Protein AF-F3AZ55-F1 (afdb_monomer)

Solvent-accessible surface area (backbone atoms only — not comparable to full-atom values): 9622 Å² total; per-residue (Å²): 114,66,71,62,50,53,51,52,51,52,50,51,51,53,53,49,54,54,51,51,52,52,52,49,51,53,51,51,52,51,53,46,46,68,70,71,52,48,75,67,56,57,41,49,54,49,51,69,69,67,51,59,68,88,53,41,54,58,52,43,51,49,65,65,41,53,64,53,51,53,54,50,54,49,53,48,54,51,51,38,43,73,71,49,77,50,77,46,97,56,42,59,75,78,37,48,68,63,47,45,51,70,50,48,55,61,46,50,60,50,51,53,53,51,49,50,53,50,49,53,55,37,51,77,70,42,67,83,52,90,66,89,78,79,78,87,72,77,90,68,86,49,74,63,58,56,52,50,50,51,51,50,52,50,53,52,52,52,52,52,52,53,68,71,75,106

Secondary structure (DSSP, 8-state):
-HHHHHHHHHHHHHHHHHHHHHHHHHHHHHHHHHHHS-HHHHHHHHHHTT--HHHHHHHHHHHHHHHHHHHHHHHHHHHHHHTTSS-STTHHHH-HHHHHHHHHHHHHHHHHHHHHHHHHHHHHTTTT--S-----------HHHHHHHHHHHHHHHHHHHHHHH-

Foldseek 3Di:
DVVVVVVVVVVVVVVVVVVVVVVVVVVVVVVCCVVPPDLQNVLVVVVVVVDPPVCSVVVSVVSVCVVVLVVVLVVLVVVCVVVCVCVDPCVCVVCVPVVCCSSVVVSVVVVVVVVVVVVVVCVVVVVVDPDDDDDPDDPDPDVVVVVVVVVVVVVVVVVVVVVVVD

pLDDT: mean 74.71, std 12.01, range [46.22, 92.81]

Mean predicted aligned error: 13.3 Å

Sequence (166 aa):
MESFCEASIVFAIYMFIYFASRMTLIAMFGGYITKTTSVSEMLEALNRMKVPRSIGIPFSVLLRFVPTIKIELKALKENMKIRGIVTSRFFPLLHPIKYIEYTLVPLLMRMIKISDELSASALIRGLDSDEKRVTLTELRFRKTDLMIGLLGAFMIALMIVIQRIY

Radius of gyration: 25.74 Å; Cα contacts (8 Å, |Δi|>4): 30; chains: 1; bounding box: 80×29×54 Å

Structure (mmCIF, N/CA/C/O backbone):
data_AF-F3AZ55-F1
#
_entry.id   AF-F3AZ55-F1
#
loop_
_atom_site.group_PDB
_atom_site.id
_atom_site.type_symbol
_atom_site.label_atom_id
_atom_site.label_alt_id
_atom_site.label_comp_id
_atom_site.label_asym_id
_atom_site.label_entity_id
_atom_site.label_seq_id
_atom_site.pdbx_PDB_ins_code
_atom_site.Cartn_x
_atom_site.Cartn_y
_atom_site.Cartn_z
_atom_site.occupancy
_atom_site.B_iso_or_equiv
_atom_site.auth_seq_id
_atom_site.auth_comp_id
_atom_site.auth_asym_id
_atom_site.auth_atom_id
_atom_site.pdbx_PDB_model_num
ATOM 1 N N . MET A 1 1 ? 51.938 -13.753 -1.615 1.00 58.69 1 MET A N 1
ATOM 2 C CA . MET A 1 1 ? 50.646 -14.023 -0.942 1.00 58.69 1 MET A CA 1
ATOM 3 C C . MET A 1 1 ? 49.844 -12.734 -0.745 1.00 58.69 1 MET A C 1
ATOM 5 O O . MET A 1 1 ? 48.647 -12.751 -0.990 1.00 58.69 1 MET A O 1
ATOM 9 N N . GLU A 1 2 ? 50.494 -11.606 -0.431 1.00 61.62 2 GLU A N 1
ATOM 10 C CA . GLU A 1 2 ? 49.850 -10.285 -0.266 1.00 61.62 2 GLU A CA 1
ATOM 11 C C . GLU A 1 2 ? 49.141 -9.762 -1.530 1.00 61.62 2 GLU A C 1
ATOM 13 O O . GLU A 1 2 ? 47.974 -9.397 -1.457 1.00 61.62 2 GLU A O 1
ATOM 18 N N . SER A 1 3 ? 49.762 -9.862 -2.714 1.00 63.75 3 SER A N 1
ATOM 19 C CA . SER A 1 3 ? 49.142 -9.425 -3.984 1.00 63.75 3 SER A CA 1
ATOM 20 C C . SER A 1 3 ? 47.848 -10.185 -4.349 1.00 63.75 3 SER A C 1
ATOM 22 O O . SER A 1 3 ? 46.953 -9.625 -4.977 1.00 63.75 3 SER A O 1
ATOM 24 N N . PHE A 1 4 ? 47.696 -11.437 -3.897 1.00 68.31 4 PHE A N 1
ATOM 25 C CA . PHE A 1 4 ? 46.472 -12.227 -4.108 1.00 68.31 4 PHE A CA 1
ATOM 26 C C . PHE A 1 4 ? 45.341 -11.793 -3.159 1.00 68.31 4 PHE A C 1
ATOM 28 O O . PHE A 1 4 ? 44.170 -11.801 -3.537 1.00 68.31 4 PHE A O 1
ATOM 35 N N . CYS A 1 5 ? 45.697 -11.382 -1.934 1.00 70.69 5 CYS A N 1
ATOM 36 C CA . CYS A 1 5 ? 44.755 -10.860 -0.946 1.00 70.69 5 CYS A CA 1
ATOM 37 C C . CYS A 1 5 ? 44.212 -9.494 -1.384 1.00 70.69 5 CYS A C 1
ATOM 39 O O . CYS A 1 5 ? 42.995 -9.302 -1.399 1.00 70.69 5 CYS A O 1
ATOM 41 N N . GLU A 1 6 ? 45.093 -8.597 -1.843 1.00 79.75 6 GLU A N 1
ATOM 42 C CA . GLU A 1 6 ? 44.703 -7.290 -2.381 1.00 79.75 6 GLU A CA 1
ATOM 43 C C . GLU A 1 6 ? 43.795 -7.419 -3.607 1.00 79.75 6 GLU A C 1
ATOM 45 O O . GLU A 1 6 ? 42.754 -6.767 -3.665 1.00 79.75 6 GLU A O 1
ATOM 50 N N . ALA A 1 7 ? 44.106 -8.325 -4.541 1.00 79.75 7 ALA A N 1
ATOM 51 C CA . ALA A 1 7 ? 43.248 -8.582 -5.698 1.00 79.75 7 ALA A CA 1
ATOM 52 C C . ALA A 1 7 ? 41.851 -9.094 -5.294 1.00 79.75 7 ALA A C 1
ATOM 54 O O . ALA A 1 7 ? 40.848 -8.670 -5.872 1.00 79.75 7 ALA A O 1
ATOM 55 N N . SER A 1 8 ? 41.761 -9.960 -4.274 1.00 81.00 8 SER A N 1
ATOM 56 C CA . SER A 1 8 ? 40.471 -10.455 -3.771 1.00 81.00 8 SER A CA 1
ATOM 57 C C . SER A 1 8 ? 39.648 -9.350 -3.094 1.00 81.00 8 SER A C 1
ATOM 59 O O . SER A 1 8 ? 38.436 -9.264 -3.300 1.00 81.00 8 SER A O 1
ATOM 61 N N . ILE A 1 9 ? 40.310 -8.461 -2.343 1.00 86.62 9 ILE A N 1
ATOM 62 C CA . ILE A 1 9 ? 39.674 -7.330 -1.656 1.00 86.62 9 ILE A CA 1
ATOM 63 C C . ILE A 1 9 ? 39.158 -6.320 -2.681 1.00 86.62 9 ILE A C 1
ATOM 65 O O . ILE A 1 9 ? 38.006 -5.896 -2.602 1.00 86.62 9 ILE A O 1
ATOM 69 N N . VAL A 1 10 ? 39.968 -5.981 -3.686 1.00 86.62 10 VAL A N 1
ATOM 70 C CA . VAL A 1 10 ? 39.563 -5.078 -4.769 1.00 86.62 10 VAL A CA 1
ATOM 71 C C . VAL A 1 10 ? 38.368 -5.657 -5.531 1.00 86.62 10 VAL A C 1
ATOM 73 O O . VAL A 1 10 ? 37.387 -4.949 -5.754 1.00 86.62 10 VAL A O 1
ATOM 76 N N . PHE A 1 11 ? 38.381 -6.953 -5.855 1.00 86.56 11 PHE A N 1
ATOM 77 C CA . PHE A 1 11 ? 37.250 -7.616 -6.510 1.00 86.56 11 PHE A CA 1
ATOM 78 C C . PHE A 1 11 ? 35.967 -7.579 -5.661 1.00 86.56 11 PHE A C 1
ATOM 80 O O . PHE A 1 11 ? 34.893 -7.257 -6.175 1.00 86.56 11 PHE A O 1
ATOM 87 N N . ALA A 1 12 ? 36.067 -7.841 -4.354 1.00 84.69 12 ALA A N 1
ATOM 88 C CA . ALA A 1 12 ? 34.931 -7.760 -3.438 1.00 84.69 12 ALA A CA 1
ATOM 89 C C . ALA A 1 12 ? 34.351 -6.336 -3.355 1.00 84.69 12 ALA A C 1
ATOM 91 O O . ALA A 1 12 ? 33.130 -6.166 -3.366 1.00 84.69 12 ALA A O 1
ATOM 92 N N . ILE A 1 13 ? 35.211 -5.311 -3.346 1.00 89.75 13 ILE A N 1
ATOM 93 C CA . ILE A 1 13 ? 34.796 -3.902 -3.359 1.00 89.75 13 ILE A CA 1
ATOM 94 C C . ILE A 1 13 ? 34.066 -3.562 -4.667 1.00 89.75 13 ILE A C 1
ATOM 96 O O . ILE A 1 13 ? 32.986 -2.969 -4.622 1.00 89.75 13 ILE A O 1
ATOM 100 N N . TYR A 1 14 ? 34.584 -3.987 -5.825 1.00 89.44 14 TYR A N 1
ATOM 101 C CA . TYR A 1 14 ? 33.912 -3.781 -7.114 1.00 89.44 14 TYR A CA 1
ATOM 102 C C . TYR A 1 14 ? 32.534 -4.453 -7.168 1.00 89.44 14 TYR A C 1
ATOM 104 O O . TYR A 1 14 ? 31.559 -3.829 -7.594 1.00 89.44 14 TYR A O 1
ATOM 112 N N . MET A 1 15 ? 32.420 -5.692 -6.680 1.00 85.00 15 MET A N 1
ATOM 113 C CA . MET A 1 15 ? 31.147 -6.419 -6.617 1.00 85.00 15 MET A CA 1
ATOM 114 C C . MET A 1 15 ? 30.1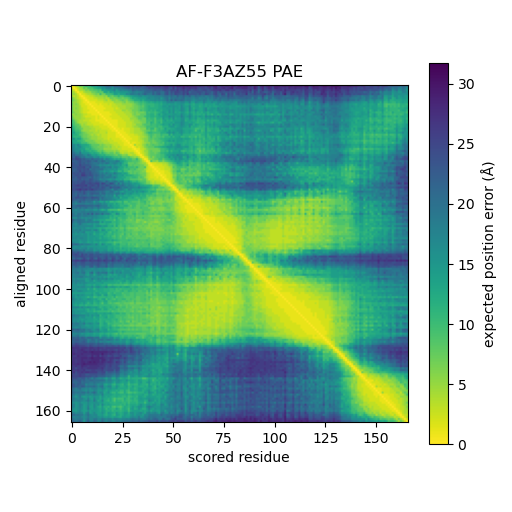36 -5.732 -5.692 1.00 85.00 15 MET A C 1
ATOM 116 O O . MET A 1 15 ? 28.952 -5.638 -6.024 1.00 85.00 15 MET A O 1
ATOM 120 N N . PHE A 1 16 ? 30.596 -5.202 -4.557 1.00 88.38 16 PHE A N 1
ATOM 121 C CA . PHE A 1 16 ? 29.743 -4.481 -3.616 1.00 88.38 16 PHE A CA 1
ATOM 122 C C . PHE A 1 16 ? 29.219 -3.163 -4.204 1.00 88.38 16 PHE A C 1
ATOM 124 O O . PHE A 1 16 ? 28.021 -2.884 -4.122 1.00 88.38 16 PHE A O 1
ATOM 131 N N . ILE A 1 17 ? 30.081 -2.383 -4.864 1.00 88.38 17 ILE A N 1
ATOM 132 C CA . ILE A 1 17 ? 29.694 -1.134 -5.541 1.00 88.38 17 ILE A CA 1
ATOM 133 C C . ILE A 1 17 ? 28.700 -1.418 -6.681 1.00 88.38 17 ILE A C 1
ATOM 135 O O . ILE A 1 17 ? 27.689 -0.720 -6.828 1.00 88.38 17 ILE A O 1
ATOM 139 N N . TYR A 1 18 ? 28.933 -2.476 -7.461 1.00 86.88 18 TYR A N 1
ATOM 140 C CA . TYR A 1 18 ? 28.016 -2.902 -8.520 1.00 86.88 18 TYR A CA 1
ATOM 141 C C . TYR A 1 18 ? 26.640 -3.315 -7.969 1.00 86.88 18 TYR A C 1
ATOM 143 O O . TYR A 1 18 ? 25.600 -2.923 -8.500 1.00 86.88 18 TYR A O 1
ATOM 151 N N . PHE A 1 19 ? 26.605 -4.057 -6.862 1.00 82.69 19 PHE A N 1
ATOM 152 C CA . PHE A 1 19 ? 25.352 -4.456 -6.223 1.00 82.69 19 PHE A CA 1
ATOM 153 C C . PHE A 1 19 ? 24.580 -3.257 -5.644 1.00 82.69 19 PHE A C 1
ATOM 155 O O . PHE A 1 19 ? 23.378 -3.113 -5.884 1.00 82.69 19 PHE A O 1
ATOM 162 N N . ALA A 1 20 ? 25.270 -2.361 -4.932 1.00 84.25 20 ALA A N 1
ATOM 163 C CA . ALA A 1 20 ? 24.670 -1.182 -4.309 1.00 84.25 20 ALA A CA 1
ATOM 164 C C . ALA A 1 20 ? 24.082 -0.205 -5.342 1.00 84.25 20 ALA A C 1
ATOM 166 O O . ALA A 1 20 ? 22.961 0.288 -5.177 1.00 84.25 20 ALA A O 1
ATOM 167 N N . SER A 1 21 ? 24.800 0.040 -6.443 1.00 78.56 21 SER A N 1
ATOM 168 C CA . SER A 1 21 ? 24.303 0.874 -7.546 1.00 78.56 21 SER A CA 1
ATOM 169 C C . SER A 1 21 ? 23.049 0.278 -8.197 1.00 78.56 21 SER A C 1
ATOM 171 O O . SER A 1 21 ? 22.071 0.994 -8.422 1.00 78.56 21 SER A O 1
ATOM 173 N N . ARG A 1 22 ? 23.005 -1.045 -8.406 1.00 75.81 22 ARG A N 1
ATOM 174 C CA . ARG A 1 22 ? 21.832 -1.727 -8.972 1.00 75.81 22 ARG A CA 1
ATOM 175 C C . ARG A 1 22 ? 20.614 -1.683 -8.048 1.00 75.81 22 ARG A C 1
ATOM 177 O O . ARG A 1 22 ? 19.510 -1.414 -8.518 1.00 75.81 22 ARG A O 1
ATOM 184 N N . MET A 1 23 ? 20.804 -1.887 -6.744 1.00 75.31 23 MET A N 1
ATOM 185 C CA . MET A 1 23 ? 19.729 -1.741 -5.753 1.00 75.31 23 MET A CA 1
ATOM 186 C C . MET A 1 23 ? 19.173 -0.312 -5.727 1.00 75.31 23 MET A C 1
ATOM 188 O O . MET A 1 23 ? 17.958 -0.127 -5.683 1.00 75.31 23 MET A O 1
ATOM 192 N N . THR A 1 24 ? 20.047 0.694 -5.820 1.00 81.12 24 THR A N 1
ATOM 193 C CA . THR A 1 24 ? 19.657 2.112 -5.822 1.00 81.12 24 THR A CA 1
ATOM 194 C C . THR A 1 24 ? 18.835 2.466 -7.060 1.00 81.12 24 THR A C 1
ATOM 196 O O . THR A 1 24 ? 17.799 3.116 -6.937 1.00 81.12 24 THR A O 1
ATOM 199 N N . LEU A 1 25 ? 19.231 1.983 -8.243 1.00 78.25 25 LEU A N 1
ATOM 200 C CA . LEU A 1 25 ? 18.474 2.184 -9.483 1.00 78.25 25 LEU A CA 1
ATOM 201 C C . LEU A 1 25 ? 17.074 1.567 -9.401 1.00 78.25 25 LEU A C 1
ATOM 203 O O . LEU A 1 25 ? 16.094 2.237 -9.718 1.00 78.25 25 LEU A O 1
ATOM 207 N N . ILE A 1 26 ? 16.961 0.325 -8.921 1.00 77.00 26 ILE A N 1
ATOM 208 C CA . ILE A 1 26 ? 15.662 -0.346 -8.754 1.00 77.00 26 ILE A CA 1
ATOM 209 C C . ILE A 1 26 ? 14.792 0.409 -7.740 1.00 77.00 26 ILE A C 1
ATOM 211 O O . ILE A 1 26 ? 13.606 0.624 -7.988 1.00 77.00 26 ILE A O 1
ATOM 215 N N . ALA A 1 27 ? 15.374 0.859 -6.625 1.00 77.69 27 ALA A N 1
ATOM 216 C CA . ALA A 1 27 ? 14.661 1.627 -5.610 1.00 77.69 27 ALA A CA 1
ATOM 217 C C . ALA A 1 27 ? 14.192 2.996 -6.130 1.00 77.69 27 ALA A C 1
ATOM 219 O O . ALA A 1 27 ? 13.059 3.391 -5.857 1.00 77.69 27 ALA A O 1
ATOM 220 N N . MET A 1 28 ? 15.013 3.703 -6.914 1.00 75.75 28 MET A N 1
ATOM 221 C CA . MET A 1 28 ? 14.635 4.971 -7.548 1.00 75.75 28 MET A CA 1
ATOM 222 C C . MET A 1 28 ? 13.532 4.780 -8.589 1.00 75.75 28 MET A C 1
ATOM 224 O O . MET A 1 28 ? 12.558 5.528 -8.570 1.00 75.75 28 MET A O 1
ATOM 228 N N . PHE A 1 29 ? 13.633 3.765 -9.454 1.00 72.00 29 PHE A N 1
ATOM 229 C CA . PHE A 1 29 ? 12.574 3.433 -10.412 1.00 72.00 29 PHE A CA 1
ATOM 230 C C . PHE A 1 29 ? 11.269 3.056 -9.701 1.00 72.00 29 PHE A C 1
ATOM 232 O O . PHE A 1 29 ? 10.210 3.576 -10.046 1.00 72.00 29 PHE A O 1
ATOM 239 N N . GLY A 1 30 ? 11.338 2.221 -8.662 1.00 68.88 30 GLY A N 1
ATOM 240 C CA . GLY A 1 30 ? 10.179 1.864 -7.843 1.00 68.88 30 GLY A CA 1
ATOM 241 C C . GLY A 1 30 ? 9.570 3.072 -7.121 1.00 68.88 30 GLY A C 1
ATOM 242 O O . GLY A 1 30 ? 8.351 3.249 -7.105 1.00 68.88 30 GLY A O 1
ATOM 243 N N . GLY A 1 31 ? 10.405 3.955 -6.572 1.00 71.25 31 GLY A N 1
ATOM 244 C CA . GLY A 1 31 ? 9.973 5.199 -5.935 1.00 71.25 31 GLY A CA 1
ATOM 245 C C . GLY A 1 31 ? 9.349 6.190 -6.920 1.00 71.25 31 GLY A C 1
ATOM 246 O O . GLY A 1 31 ? 8.392 6.881 -6.577 1.00 71.25 31 GLY A O 1
ATOM 247 N N . TYR A 1 32 ? 9.847 6.231 -8.156 1.00 68.12 32 TYR A N 1
ATOM 248 C CA . TYR A 1 32 ? 9.270 7.040 -9.221 1.00 68.12 32 TYR A CA 1
ATOM 249 C C . TYR A 1 32 ? 7.891 6.506 -9.611 1.00 68.12 32 TYR A C 1
ATOM 251 O O . TYR A 1 32 ? 6.923 7.249 -9.500 1.00 68.12 32 TYR A O 1
ATOM 259 N N . ILE A 1 33 ? 7.775 5.210 -9.931 1.00 64.19 33 ILE A N 1
ATOM 260 C CA . ILE A 1 33 ? 6.507 4.560 -10.309 1.00 64.19 33 ILE A CA 1
ATOM 261 C C . ILE A 1 33 ? 5.448 4.717 -9.215 1.00 64.19 33 ILE A C 1
ATOM 263 O O . ILE A 1 33 ? 4.312 5.064 -9.504 1.00 64.19 33 ILE A O 1
ATOM 267 N N . THR A 1 34 ? 5.801 4.523 -7.944 1.00 64.31 34 THR A N 1
ATOM 268 C CA . THR A 1 34 ? 4.827 4.670 -6.846 1.00 64.31 34 THR A CA 1
ATOM 269 C C . THR A 1 34 ? 4.336 6.107 -6.647 1.00 64.31 34 THR A C 1
ATOM 271 O O . THR A 1 34 ? 3.253 6.299 -6.095 1.00 64.31 34 THR A O 1
ATOM 274 N N . LYS A 1 35 ? 5.107 7.117 -7.077 1.00 59.72 35 LYS A N 1
ATOM 275 C CA . LYS A 1 35 ? 4.715 8.532 -7.010 1.00 59.72 35 LYS A CA 1
ATOM 276 C C . LYS A 1 35 ? 4.008 9.034 -8.265 1.00 59.72 35 LYS A C 1
ATOM 278 O O . LYS A 1 35 ? 3.131 9.884 -8.136 1.00 59.72 35 LYS A O 1
ATOM 283 N N . THR A 1 36 ? 4.412 8.581 -9.449 1.00 56.59 36 THR A N 1
ATOM 284 C CA . THR A 1 36 ? 3.866 9.059 -10.726 1.00 56.59 36 THR A CA 1
ATOM 285 C C . THR A 1 36 ? 2.705 8.214 -11.218 1.00 56.59 36 THR A C 1
ATOM 287 O O . THR A 1 36 ? 1.767 8.779 -11.764 1.00 56.59 36 THR A O 1
ATOM 290 N N . THR A 1 37 ? 2.709 6.902 -10.972 1.00 57.97 37 THR A N 1
ATOM 291 C CA . THR A 1 37 ? 1.610 6.016 -11.361 1.00 57.97 37 THR A CA 1
ATOM 292 C C . THR A 1 37 ? 0.551 5.993 -10.272 1.00 57.97 37 THR A C 1
ATOM 294 O O . THR A 1 37 ? 0.723 5.401 -9.203 1.00 57.97 37 THR A O 1
ATOM 297 N N . SER A 1 38 ? -0.584 6.632 -10.545 1.00 61.81 38 SER A N 1
ATOM 298 C CA . SER A 1 38 ? -1.727 6.534 -9.642 1.00 61.81 38 SER A CA 1
ATOM 299 C C . SER A 1 38 ? -2.341 5.131 -9.714 1.00 61.81 38 SER A C 1
ATOM 301 O O . SER A 1 38 ? -2.368 4.490 -10.766 1.00 61.81 38 SER A O 1
ATOM 303 N N . VAL A 1 39 ? -2.906 4.652 -8.600 1.00 59.03 39 VAL A N 1
ATOM 304 C CA . VAL A 1 39 ? -3.667 3.386 -8.562 1.00 59.03 39 VAL A CA 1
ATOM 305 C C . VAL A 1 39 ? -4.756 3.359 -9.648 1.00 59.03 39 VAL A C 1
ATOM 307 O O . VAL A 1 39 ? -5.064 2.301 -10.192 1.00 59.03 39 VAL A O 1
ATOM 310 N N . SER A 1 40 ? -5.294 4.531 -9.996 1.00 57.28 40 SER A N 1
ATOM 311 C CA . SER A 1 40 ? -6.280 4.727 -11.058 1.00 57.28 40 SER A CA 1
ATOM 312 C C . SER A 1 40 ? -5.732 4.446 -12.463 1.00 57.28 40 SER A C 1
ATOM 314 O O . SER A 1 40 ? -6.430 3.813 -13.245 1.00 57.28 40 SER A O 1
ATOM 316 N N . GLU A 1 41 ? -4.495 4.839 -12.781 1.00 62.09 41 GLU A N 1
ATOM 317 C CA . GLU A 1 41 ? -3.869 4.569 -14.091 1.00 62.09 41 GLU A CA 1
ATOM 318 C C . GLU A 1 41 ? -3.538 3.084 -14.269 1.00 62.09 41 GLU A C 1
ATOM 320 O O . GLU A 1 41 ? -3.754 2.519 -15.340 1.00 62.09 41 GLU A O 1
ATOM 325 N N . MET A 1 42 ? -3.087 2.420 -13.198 1.00 60.84 42 MET A N 1
ATOM 326 C CA . MET A 1 42 ? -2.844 0.973 -13.203 1.00 60.84 42 MET A CA 1
ATOM 327 C C . MET A 1 42 ? -4.144 0.182 -13.431 1.00 60.84 42 MET A C 1
ATOM 329 O O . MET A 1 42 ? -4.172 -0.793 -14.181 1.00 60.84 42 MET A O 1
ATOM 333 N N . LEU A 1 43 ? -5.241 0.648 -12.828 1.00 60.12 43 LEU A N 1
ATOM 334 C CA . LEU A 1 43 ? -6.606 0.165 -13.057 1.00 60.12 43 LEU A CA 1
ATOM 335 C C . LEU A 1 43 ? -7.020 0.243 -14.522 1.00 60.12 43 LEU A C 1
ATOM 337 O O . LEU A 1 43 ? -7.659 -0.659 -15.061 1.00 60.12 43 LEU A O 1
ATOM 341 N N . GLU A 1 44 ? -6.700 1.370 -15.143 1.00 60.47 44 GLU A N 1
ATOM 342 C CA . GLU A 1 44 ? -7.154 1.704 -16.479 1.00 60.47 44 GLU A CA 1
ATOM 343 C C . GLU A 1 44 ? -6.334 0.964 -17.542 1.00 60.47 44 GLU A C 1
ATOM 345 O O . GLU A 1 44 ? -6.897 0.447 -18.509 1.00 60.47 44 GLU A O 1
ATOM 350 N N . ALA A 1 45 ? -5.030 0.793 -17.305 1.00 62.66 45 ALA A N 1
ATOM 351 C CA . ALA A 1 45 ? -4.173 -0.102 -18.076 1.00 62.66 45 ALA A CA 1
ATOM 352 C C . ALA A 1 45 ? -4.673 -1.557 -18.023 1.00 62.66 45 ALA A C 1
ATOM 354 O O . ALA A 1 45 ? -4.767 -2.217 -19.061 1.00 62.66 45 ALA A O 1
ATOM 355 N N . LEU A 1 46 ? -5.077 -2.039 -16.841 1.00 60.69 46 LEU A N 1
ATOM 356 C CA . LEU A 1 46 ? -5.614 -3.391 -16.678 1.00 60.69 46 LEU A CA 1
ATOM 357 C C . LEU A 1 46 ? -6.973 -3.571 -17.376 1.00 60.69 46 LEU A C 1
ATOM 359 O O . LEU A 1 46 ? -7.211 -4.601 -18.007 1.00 60.69 46 LEU A O 1
ATOM 363 N N . ASN A 1 47 ? -7.837 -2.553 -17.342 1.00 59.66 47 ASN A N 1
ATOM 364 C CA . ASN A 1 47 ? -9.081 -2.545 -18.115 1.00 59.66 47 ASN A CA 1
ATOM 365 C C . ASN A 1 47 ? -8.820 -2.543 -19.635 1.00 59.66 47 ASN A C 1
ATOM 367 O O . ASN A 1 47 ? -9.523 -3.231 -20.378 1.00 59.66 47 ASN A O 1
ATOM 371 N N . ARG A 1 48 ? -7.792 -1.827 -20.120 1.00 59.56 48 ARG A N 1
ATOM 372 C CA . ARG A 1 48 ? -7.399 -1.827 -21.546 1.00 59.56 48 ARG A CA 1
ATOM 373 C C . ARG A 1 48 ? -6.769 -3.137 -22.016 1.00 59.56 48 ARG A C 1
ATOM 375 O O . ARG A 1 48 ? -6.892 -3.462 -23.194 1.00 59.56 48 ARG A O 1
ATOM 382 N N . MET A 1 49 ? -6.169 -3.918 -21.120 1.00 62.34 49 MET A N 1
ATOM 383 C CA . MET A 1 49 ? -5.624 -5.251 -21.416 1.00 62.34 49 MET A CA 1
ATOM 384 C C . MET A 1 49 ? -6.691 -6.319 -21.736 1.00 62.34 49 MET A C 1
ATOM 386 O O . MET A 1 49 ? -6.349 -7.488 -21.889 1.00 62.34 49 MET A O 1
ATOM 390 N N . LYS A 1 50 ? -7.971 -5.939 -21.894 1.00 60.16 50 LYS A N 1
ATOM 391 C CA . LYS A 1 50 ? -9.093 -6.841 -22.218 1.00 60.16 50 LYS A CA 1
ATOM 392 C C . LYS A 1 50 ? -9.260 -7.976 -21.200 1.00 60.16 50 LYS A C 1
ATOM 394 O O . LYS A 1 50 ? -9.616 -9.096 -21.561 1.00 60.16 50 LYS A O 1
ATOM 399 N N . VAL A 1 51 ? -9.039 -7.685 -19.920 1.00 61.22 51 VAL A N 1
ATOM 400 C CA . VAL A 1 51 ? -9.425 -8.602 -18.841 1.00 61.22 51 VAL A CA 1
ATOM 401 C C . VAL A 1 51 ? -10.954 -8.769 -18.869 1.00 61.22 51 VAL A C 1
ATOM 403 O O . VAL A 1 51 ? -11.668 -7.776 -19.049 1.00 61.22 51 VAL A O 1
ATOM 406 N N . PRO A 1 52 ? -11.486 -9.997 -18.723 1.00 63.78 52 PRO A N 1
ATOM 407 C CA . PRO A 1 52 ? -12.926 -10.231 -18.675 1.00 63.78 52 PRO A CA 1
ATOM 408 C C . PRO A 1 52 ? -13.597 -9.355 -17.610 1.00 63.78 52 PRO A C 1
ATOM 410 O O . PRO A 1 52 ? -13.088 -9.169 -16.501 1.00 63.78 52 PRO A O 1
ATOM 413 N N . ARG A 1 53 ? -14.763 -8.806 -17.968 1.00 61.75 53 ARG A N 1
ATOM 414 C CA . ARG A 1 53 ? -15.499 -7.784 -17.198 1.00 61.75 53 ARG A CA 1
ATOM 415 C C . ARG A 1 53 ? -15.786 -8.197 -15.752 1.00 61.75 53 ARG A C 1
ATOM 417 O O . ARG A 1 53 ? -15.754 -7.352 -14.861 1.00 61.75 53 ARG A O 1
ATOM 424 N N . SER A 1 54 ? -16.005 -9.493 -15.536 1.00 65.94 54 SER A N 1
ATOM 425 C CA . SER A 1 54 ? -16.221 -10.120 -14.229 1.00 65.94 54 SER A CA 1
ATOM 426 C C . SER A 1 54 ? -15.048 -9.943 -13.263 1.00 65.94 54 SER A C 1
ATOM 428 O O . SER A 1 54 ? -15.255 -9.957 -12.056 1.00 65.94 54 SER A O 1
ATOM 430 N N . ILE A 1 55 ? -13.830 -9.745 -13.773 1.00 68.19 55 ILE A N 1
ATOM 431 C CA . ILE A 1 55 ? -12.619 -9.575 -12.962 1.00 68.19 55 ILE A CA 1
ATOM 432 C C . ILE A 1 55 ? -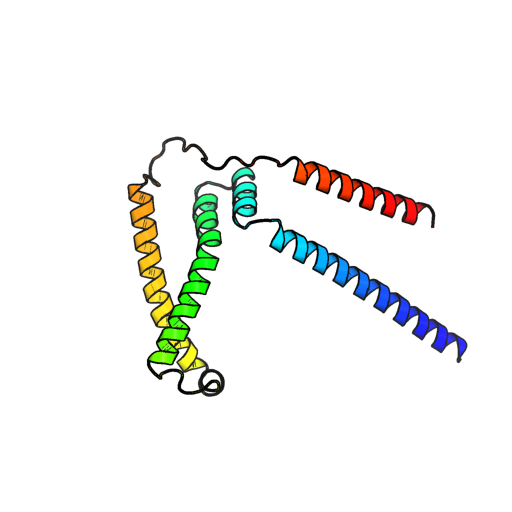12.179 -8.105 -12.938 1.00 68.19 55 ILE A C 1
ATOM 434 O O . ILE A 1 55 ? -11.791 -7.601 -11.886 1.00 68.19 55 ILE A O 1
ATOM 438 N N . GLY A 1 56 ? -12.289 -7.387 -14.061 1.00 69.31 56 GLY A N 1
ATOM 439 C CA . GLY A 1 56 ? -11.818 -5.999 -14.165 1.00 69.31 56 GLY A CA 1
ATOM 440 C C . GLY A 1 56 ? -12.526 -5.026 -13.213 1.00 69.31 56 GLY A C 1
ATOM 441 O O . GLY A 1 56 ? -11.868 -4.227 -12.543 1.00 69.31 56 GLY A O 1
ATOM 442 N N . ILE A 1 57 ? -13.857 -5.119 -13.091 1.00 70.81 57 ILE A N 1
ATOM 443 C CA . ILE A 1 57 ? -14.641 -4.197 -12.250 1.00 70.81 57 ILE A CA 1
ATOM 444 C C . ILE A 1 57 ? -14.382 -4.435 -10.752 1.00 70.81 57 ILE A C 1
ATOM 446 O O . ILE A 1 57 ? -14.028 -3.472 -10.066 1.00 70.81 57 ILE A O 1
ATOM 450 N N . PRO A 1 58 ? -14.483 -5.669 -10.213 1.00 75.06 58 PRO A N 1
ATOM 451 C CA . PRO A 1 58 ? -14.200 -5.900 -8.798 1.00 75.06 58 PRO A CA 1
ATOM 452 C C . PRO A 1 58 ? -12.755 -5.575 -8.436 1.00 75.06 58 PRO A C 1
ATOM 454 O O . PRO A 1 58 ? -12.508 -4.980 -7.392 1.00 75.06 58 PRO A O 1
ATOM 457 N N . PHE A 1 59 ? -11.799 -5.885 -9.315 1.00 75.75 59 PHE A N 1
ATOM 458 C CA . PHE A 1 59 ? -10.393 -5.553 -9.093 1.00 75.75 59 PHE A CA 1
ATOM 459 C C . PHE A 1 59 ? -10.162 -4.038 -9.052 1.00 75.75 59 PHE A C 1
ATOM 461 O O . PHE A 1 59 ? -9.425 -3.531 -8.203 1.00 75.75 59 PHE A O 1
ATOM 468 N N . SER A 1 60 ? -10.850 -3.303 -9.931 1.00 70.25 60 SER A N 1
ATOM 469 C CA . SER A 1 60 ? -10.832 -1.846 -9.956 1.00 70.25 60 SER A CA 1
ATOM 470 C C . SER A 1 60 ? -11.294 -1.241 -8.629 1.00 70.25 60 SER A C 1
ATOM 472 O O . SER A 1 60 ? -10.623 -0.398 -8.025 1.00 70.25 60 SER A O 1
ATOM 474 N N . VAL A 1 61 ? -12.430 -1.729 -8.144 1.00 74.38 61 VAL A N 1
ATOM 475 C CA . VAL A 1 61 ? -12.999 -1.319 -6.865 1.00 74.38 61 VAL A CA 1
ATOM 476 C C . VAL A 1 61 ? -12.077 -1.716 -5.712 1.00 74.38 61 VAL A C 1
ATOM 478 O O . VAL A 1 61 ? -11.800 -0.875 -4.862 1.00 74.38 61 VAL A O 1
ATOM 481 N N . LEU A 1 62 ? -11.529 -2.936 -5.719 1.00 79.81 62 LEU A N 1
ATOM 482 C CA . LEU A 1 62 ? -10.646 -3.460 -4.675 1.00 79.81 62 LEU A CA 1
ATOM 483 C C . LEU A 1 62 ? -9.433 -2.553 -4.456 1.00 79.81 62 LEU A C 1
ATOM 485 O O . LEU A 1 62 ? -9.148 -2.159 -3.327 1.00 79.81 62 LEU A O 1
ATOM 489 N N . LEU A 1 63 ? -8.750 -2.159 -5.531 1.00 74.12 63 LEU A N 1
ATOM 490 C CA . LEU A 1 63 ? -7.572 -1.297 -5.444 1.00 74.12 63 LEU A CA 1
ATOM 491 C C . LEU A 1 63 ? -7.896 0.110 -4.917 1.00 74.12 63 LEU A C 1
ATOM 493 O O . LEU A 1 63 ? -7.107 0.671 -4.156 1.00 74.12 63 LEU A O 1
ATOM 497 N N . ARG A 1 64 ? -9.070 0.667 -5.248 1.00 75.69 64 ARG A N 1
ATOM 498 C CA . ARG A 1 64 ? -9.555 1.926 -4.649 1.00 75.69 64 ARG A CA 1
ATOM 499 C C . ARG A 1 64 ? -10.047 1.736 -3.210 1.00 75.69 64 ARG A C 1
ATOM 501 O O . ARG A 1 64 ? -10.067 2.696 -2.448 1.00 75.69 64 ARG A O 1
ATOM 508 N N . PHE A 1 65 ? -10.403 0.517 -2.820 1.00 78.31 65 PHE A N 1
ATOM 509 C CA . PHE A 1 65 ? -10.883 0.188 -1.484 1.00 78.31 65 PHE A CA 1
ATOM 510 C C . PHE A 1 65 ? -9.744 -0.034 -0.473 1.00 78.31 65 PHE A C 1
ATOM 512 O O . PHE A 1 65 ? -9.891 0.292 0.703 1.00 78.31 65 PHE A O 1
ATOM 519 N N . VAL A 1 66 ? -8.563 -0.488 -0.916 1.00 82.69 66 VAL A N 1
ATOM 520 C CA . VAL A 1 66 ? -7.349 -0.603 -0.078 1.00 82.69 66 VAL A CA 1
ATOM 521 C C . VAL A 1 66 ? -7.036 0.663 0.743 1.00 82.69 66 VAL A C 1
ATOM 523 O O . VAL A 1 66 ? -6.809 0.532 1.951 1.00 82.69 66 VAL A O 1
ATOM 526 N N . PRO A 1 67 ? -6.993 1.888 0.173 1.00 81.19 67 PRO A N 1
ATOM 527 C CA . PRO A 1 67 ? -6.753 3.092 0.971 1.00 81.19 67 PRO A CA 1
ATOM 528 C C . PRO A 1 67 ? -7.860 3.335 2.006 1.00 81.19 67 PRO A C 1
ATOM 530 O O . PRO A 1 67 ? -7.550 3.726 3.131 1.00 81.19 67 PRO A O 1
ATOM 533 N N . THR A 1 68 ? -9.117 3.026 1.681 1.00 84.75 68 THR A N 1
ATOM 534 C CA . THR A 1 68 ? -10.246 3.119 2.618 1.00 84.75 68 THR A CA 1
ATOM 535 C C . THR A 1 68 ? -10.066 2.177 3.808 1.00 84.75 68 THR A C 1
ATOM 537 O O . THR A 1 68 ? -10.186 2.619 4.949 1.00 84.75 68 THR A O 1
ATOM 540 N N . ILE A 1 69 ? -9.663 0.919 3.580 1.00 85.25 69 ILE A N 1
ATOM 541 C CA . ILE A 1 69 ? -9.373 -0.045 4.660 1.00 85.25 69 ILE A CA 1
ATOM 542 C C . ILE A 1 69 ? -8.308 0.503 5.617 1.00 85.25 69 ILE A C 1
ATOM 544 O O . ILE A 1 69 ? -8.424 0.345 6.830 1.00 85.25 69 ILE A O 1
ATOM 548 N N . LYS A 1 70 ? -7.261 1.161 5.101 1.00 85.31 70 LYS A N 1
ATOM 549 C CA . LYS A 1 70 ? -6.199 1.733 5.948 1.00 85.31 70 LYS A CA 1
ATOM 550 C C . LYS A 1 70 ? -6.730 2.826 6.873 1.00 85.31 70 LYS A C 1
ATOM 552 O O . LYS A 1 70 ? -6.353 2.858 8.045 1.00 85.31 70 LYS A O 1
ATOM 557 N N . ILE A 1 71 ? -7.585 3.707 6.354 1.00 87.81 71 ILE A N 1
ATOM 558 C CA . ILE A 1 71 ? -8.236 4.761 7.144 1.00 87.81 71 ILE A CA 1
ATOM 559 C C . ILE A 1 71 ? -9.124 4.119 8.212 1.00 87.81 71 ILE A C 1
ATOM 561 O O . ILE A 1 71 ? -9.059 4.494 9.381 1.00 87.81 71 ILE A O 1
ATOM 565 N N . GLU A 1 72 ? -9.871 3.087 7.832 1.00 86.75 72 GLU A N 1
ATOM 566 C CA . GLU A 1 72 ? -10.787 2.391 8.725 1.00 86.75 72 GLU A CA 1
ATOM 567 C C . GLU A 1 72 ? -10.076 1.658 9.861 1.00 86.75 72 GLU A C 1
ATOM 569 O O . GLU A 1 72 ? -10.457 1.767 11.026 1.00 86.75 72 GLU A O 1
ATOM 574 N N . LEU A 1 73 ? -8.981 0.971 9.539 1.00 86.88 73 LEU A N 1
ATOM 575 C CA . LEU A 1 73 ? -8.087 0.347 10.508 1.00 86.88 73 LEU A CA 1
ATOM 576 C C . LEU A 1 73 ? -7.490 1.371 11.472 1.00 86.88 73 LEU A C 1
ATOM 578 O O . LEU A 1 73 ? -7.350 1.086 12.662 1.00 86.88 73 LEU A O 1
ATOM 582 N N . LYS A 1 74 ? -7.115 2.555 10.976 1.00 88.56 74 LYS A N 1
ATOM 583 C CA . LYS A 1 74 ? -6.584 3.634 11.813 1.00 88.56 74 LYS A CA 1
ATOM 584 C C . LYS A 1 74 ? -7.652 4.143 12.781 1.00 88.56 74 LYS A C 1
ATOM 586 O O . LYS A 1 74 ? -7.399 4.170 13.983 1.00 88.56 74 LYS A O 1
ATOM 591 N N . ALA A 1 75 ? -8.850 4.441 12.281 1.00 87.12 75 ALA A N 1
ATOM 592 C CA . ALA A 1 75 ? -9.980 4.871 13.099 1.00 87.12 75 ALA A CA 1
ATOM 593 C C . ALA A 1 75 ? -10.387 3.800 14.127 1.00 87.12 75 ALA A C 1
ATOM 595 O O . ALA A 1 75 ? -10.705 4.117 15.273 1.00 87.12 75 ALA A O 1
ATOM 596 N N . LEU A 1 76 ? -10.341 2.518 13.753 1.00 87.50 76 LEU A N 1
ATOM 597 C CA . LEU A 1 76 ? -10.596 1.405 14.667 1.00 87.50 76 LEU A CA 1
ATOM 598 C C . LEU A 1 76 ? -9.551 1.351 15.790 1.00 87.50 76 LEU A C 1
ATOM 600 O O . LEU A 1 76 ? -9.915 1.270 16.962 1.00 87.50 76 LEU A O 1
ATOM 604 N N . LYS A 1 77 ? -8.259 1.455 15.453 1.00 84.06 77 LYS A N 1
ATOM 605 C CA . LYS A 1 77 ? -7.166 1.486 16.439 1.00 84.06 77 LYS A CA 1
ATOM 606 C C . LYS A 1 77 ? -7.285 2.676 17.390 1.00 84.06 77 LYS A C 1
ATOM 608 O O . LYS A 1 77 ? -7.042 2.526 18.586 1.00 84.06 77 LYS A O 1
ATOM 613 N N . GLU A 1 78 ? -7.676 3.840 16.880 1.00 85.25 78 GLU A N 1
ATOM 614 C CA . GLU A 1 78 ? -7.931 5.034 17.690 1.00 85.25 78 GLU A CA 1
ATOM 615 C C . GLU A 1 78 ? -9.121 4.825 18.639 1.00 85.25 78 GLU A C 1
ATOM 617 O O . GLU A 1 78 ? -8.995 5.079 19.836 1.00 85.25 78 GLU A O 1
ATOM 622 N N . ASN A 1 79 ? -10.229 4.250 18.162 1.00 85.50 79 ASN A N 1
ATOM 623 C CA . ASN A 1 79 ? -11.377 3.896 19.004 1.00 85.50 79 ASN A CA 1
ATOM 624 C C . ASN A 1 79 ? -11.018 2.881 20.101 1.00 85.50 79 ASN A C 1
ATOM 626 O O . ASN A 1 79 ? -11.426 3.036 21.251 1.00 85.50 79 ASN A O 1
ATOM 630 N N . MET A 1 80 ? -10.224 1.859 19.777 1.00 81.94 80 MET A N 1
ATOM 631 C CA . MET A 1 80 ? -9.738 0.876 20.754 1.00 81.94 80 MET A CA 1
ATOM 632 C C . MET A 1 80 ? -8.835 1.504 21.822 1.00 81.94 80 MET A C 1
ATOM 634 O O . MET A 1 80 ? -8.854 1.069 22.975 1.00 81.94 80 MET A O 1
ATOM 638 N N . LYS A 1 81 ? -8.060 2.530 21.449 1.00 81.31 81 LYS A N 1
ATOM 639 C CA . LYS A 1 81 ? -7.246 3.312 22.384 1.00 81.31 81 LYS A CA 1
ATOM 640 C C . LYS A 1 81 ? -8.126 4.137 23.329 1.00 81.31 81 LYS A C 1
ATOM 642 O O . LYS A 1 81 ? -7.870 4.134 24.526 1.00 81.31 81 LYS A O 1
ATOM 647 N N . ILE A 1 82 ? -9.175 4.789 22.815 1.00 79.94 82 ILE A N 1
ATOM 648 C CA . ILE A 1 82 ? -10.131 5.576 23.620 1.00 79.94 82 ILE A CA 1
ATOM 649 C C . ILE A 1 82 ? -10.894 4.682 24.606 1.00 79.94 82 ILE A C 1
ATOM 651 O O . ILE A 1 82 ? -11.065 5.045 25.764 1.00 79.94 82 ILE A O 1
ATOM 655 N N . ARG A 1 83 ? -11.303 3.482 24.176 1.00 76.88 83 ARG A N 1
ATOM 656 C CA . ARG A 1 83 ? -12.009 2.499 25.018 1.00 76.88 83 ARG A CA 1
ATOM 657 C C . ARG A 1 83 ? -11.122 1.819 26.073 1.00 76.88 83 ARG A C 1
ATOM 659 O O . ARG A 1 83 ? -11.610 0.958 26.794 1.00 76.88 83 ARG A O 1
ATOM 666 N N . GLY A 1 84 ? -9.829 2.142 26.145 1.00 68.12 84 GLY A N 1
ATOM 667 C CA . GLY A 1 84 ? -8.904 1.593 27.145 1.00 68.12 84 GLY A CA 1
ATOM 668 C C . GLY A 1 84 ? -8.481 0.133 26.927 1.00 68.12 84 GLY A C 1
ATOM 669 O O . GLY A 1 84 ? -7.711 -0.391 27.728 1.00 68.12 84 GLY A O 1
ATOM 670 N N . ILE A 1 85 ? -8.920 -0.513 25.836 1.00 64.81 85 ILE A N 1
ATOM 671 C CA . ILE A 1 85 ? -8.600 -1.917 25.497 1.00 64.81 85 ILE A CA 1
ATOM 672 C C . ILE A 1 85 ? -7.105 -2.066 25.171 1.00 64.81 85 ILE A C 1
ATOM 674 O O . ILE A 1 85 ? -6.487 -3.080 25.480 1.00 64.81 85 ILE A O 1
ATOM 678 N N . VAL A 1 86 ? -6.502 -1.027 24.583 1.00 61.66 86 VAL A N 1
ATOM 679 C CA . VAL A 1 86 ? -5.049 -0.918 24.390 1.00 61.66 86 VAL A CA 1
ATOM 680 C C . VAL A 1 86 ? -4.496 -0.007 25.485 1.00 61.66 86 VAL A C 1
ATOM 682 O O . VAL A 1 86 ? -4.178 1.156 25.248 1.00 61.66 86 VAL A O 1
ATOM 685 N N . THR A 1 87 ? -4.432 -0.528 26.711 1.00 59.53 87 THR A N 1
ATOM 686 C CA . THR A 1 87 ? -4.022 0.225 27.911 1.00 59.53 87 THR A CA 1
ATOM 687 C C . THR A 1 87 ? -2.551 0.668 27.858 1.00 59.53 87 THR A C 1
ATOM 689 O O . THR A 1 87 ? -2.168 1.640 28.500 1.00 59.53 87 THR A O 1
ATOM 692 N N . SER A 1 88 ? -1.709 -0.011 27.068 1.00 61.28 88 SER A N 1
ATOM 693 C CA . SER A 1 88 ? -0.278 0.292 26.935 1.00 61.28 88 SER A CA 1
ATOM 694 C C . SER A 1 88 ? 0.240 -0.002 25.524 1.00 61.28 88 SER A C 1
ATOM 696 O O . SER A 1 88 ? -0.244 -0.919 24.857 1.00 61.28 88 SER A O 1
ATOM 698 N N . ARG A 1 89 ? 1.276 0.729 25.077 1.00 66.19 89 ARG A N 1
ATOM 699 C CA . ARG A 1 89 ? 1.991 0.490 23.801 1.00 66.19 89 ARG A CA 1
ATOM 700 C C . ARG A 1 89 ? 2.518 -0.953 23.693 1.00 66.19 89 ARG A C 1
ATOM 702 O O . ARG A 1 89 ? 2.684 -1.450 22.584 1.00 66.19 89 ARG A O 1
ATOM 709 N N . PHE A 1 90 ? 2.720 -1.620 24.831 1.00 66.62 90 PHE A N 1
ATOM 710 C CA . PHE A 1 90 ? 3.197 -3.000 24.930 1.00 66.62 90 PHE A CA 1
ATOM 711 C C . PHE A 1 90 ? 2.084 -4.064 24.916 1.00 66.62 90 PHE A C 1
ATOM 713 O O . PHE A 1 90 ? 2.385 -5.241 24.765 1.00 66.62 90 PHE A O 1
ATOM 720 N N . PHE A 1 91 ? 0.801 -3.695 25.008 1.00 73.75 91 PHE A N 1
ATOM 721 C CA . PHE A 1 91 ? -0.320 -4.647 24.952 1.00 73.75 91 PHE A CA 1
ATOM 722 C C . PHE A 1 91 ? -0.294 -5.607 23.739 1.00 73.75 91 PHE A C 1
ATOM 724 O O . PHE A 1 91 ? -0.474 -6.807 23.948 1.00 73.75 91 PHE A O 1
ATOM 731 N N . PRO A 1 92 ? -0.013 -5.157 22.495 1.00 72.88 92 PRO A N 1
ATOM 732 C CA . PRO A 1 92 ? 0.106 -6.075 21.357 1.00 72.88 92 PRO A CA 1
ATOM 733 C C . PRO A 1 92 ? 1.302 -7.038 21.455 1.00 72.88 92 PRO A C 1
ATOM 735 O O . PRO A 1 92 ? 1.266 -8.087 20.821 1.00 72.88 92 PRO A O 1
ATOM 738 N N . LEU A 1 93 ? 2.336 -6.714 22.243 1.00 75.56 93 LEU A N 1
ATOM 739 C CA . LEU A 1 93 ? 3.468 -7.611 22.505 1.00 75.56 93 LEU A CA 1
ATOM 740 C C . LEU A 1 93 ? 3.158 -8.626 23.612 1.00 75.56 93 LEU A C 1
ATOM 742 O O . LEU A 1 93 ? 3.562 -9.777 23.497 1.00 75.56 93 LEU A O 1
ATOM 746 N N . LEU A 1 94 ? 2.436 -8.225 24.665 1.00 78.62 94 LEU A N 1
ATOM 747 C CA . LEU A 1 94 ? 2.085 -9.124 25.772 1.00 78.62 94 LEU A CA 1
ATOM 748 C C . LEU A 1 94 ? 0.945 -10.092 25.414 1.00 78.62 94 LEU A C 1
ATOM 750 O O . LEU A 1 94 ? 0.951 -11.237 25.862 1.00 78.62 94 LEU A O 1
ATOM 754 N N . HIS A 1 95 ? -0.030 -9.657 24.609 1.00 81.62 95 HIS A N 1
ATOM 755 C CA . HIS A 1 95 ? -1.196 -10.467 24.238 1.00 81.62 95 HIS A CA 1
ATOM 756 C C . HIS A 1 95 ? -1.528 -10.367 22.738 1.00 81.62 95 HIS A C 1
ATOM 758 O O . HIS A 1 95 ? -2.580 -9.832 22.367 1.00 81.62 95 HIS A O 1
ATOM 764 N N . PRO A 1 96 ? -0.671 -10.916 21.855 1.00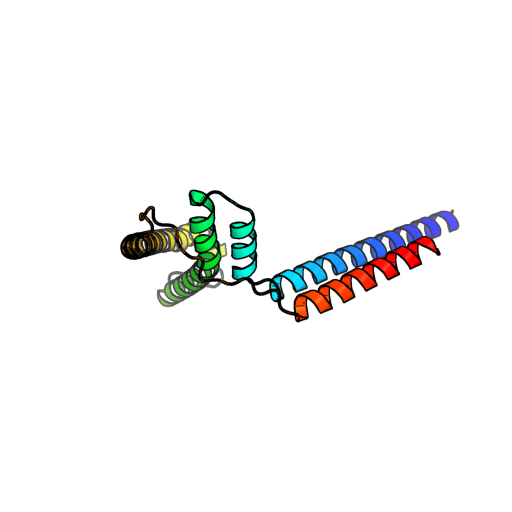 80.81 96 PRO A N 1
ATOM 765 C CA . PRO A 1 96 ? -0.838 -10.798 20.405 1.00 80.81 96 PRO A CA 1
ATOM 766 C C . PRO A 1 96 ? -2.151 -11.416 19.905 1.00 80.81 96 PRO A C 1
ATOM 768 O O . PRO A 1 96 ? -2.842 -10.812 19.089 1.00 80.81 96 PRO A O 1
ATOM 771 N N . ILE A 1 97 ? -2.548 -12.574 20.443 1.00 86.31 97 ILE A N 1
ATOM 772 C CA . ILE A 1 97 ? -3.768 -13.292 20.029 1.00 86.31 97 ILE A CA 1
ATOM 773 C C . ILE A 1 97 ? -5.023 -12.464 20.342 1.00 86.31 97 ILE A C 1
ATOM 775 O O . ILE A 1 97 ? -5.848 -12.217 19.466 1.00 86.31 97 ILE A O 1
ATOM 779 N N . LYS A 1 98 ? -5.125 -11.960 21.577 1.00 82.06 98 LYS A N 1
ATOM 780 C CA . LYS A 1 98 ? -6.264 -11.153 22.035 1.00 82.06 98 LYS A CA 1
ATOM 781 C C . LYS A 1 98 ? -6.333 -9.803 21.307 1.00 82.06 98 LYS A C 1
ATOM 783 O O . LYS A 1 98 ? -7.417 -9.318 20.998 1.00 82.06 98 LYS A O 1
ATOM 788 N N . TYR A 1 99 ? -5.183 -9.207 20.981 1.00 84.50 99 TYR A N 1
ATOM 789 C CA . TYR A 1 99 ? -5.126 -7.993 20.162 1.00 84.50 99 TYR A CA 1
ATOM 790 C C . TYR A 1 99 ? -5.647 -8.224 18.736 1.00 84.50 99 TYR A C 1
ATOM 792 O O . TYR A 1 99 ? -6.382 -7.384 18.208 1.00 84.50 99 TYR A O 1
ATOM 800 N N . ILE A 1 100 ? -5.291 -9.358 18.122 1.00 85.81 100 ILE A N 1
ATOM 801 C CA . ILE A 1 100 ? -5.785 -9.731 16.794 1.00 85.81 100 ILE A CA 1
ATOM 802 C C . ILE A 1 100 ? -7.296 -9.922 16.840 1.00 85.81 100 ILE A C 1
ATOM 804 O O . ILE A 1 100 ? -7.980 -9.307 16.037 1.00 85.81 100 ILE A O 1
ATOM 808 N N . GLU A 1 101 ? -7.829 -10.686 17.791 1.00 88.31 101 GLU A N 1
ATOM 809 C CA . GLU A 1 101 ? -9.272 -10.928 17.901 1.00 88.31 101 GLU A CA 1
ATOM 810 C C . GLU A 1 101 ? -10.068 -9.616 18.025 1.00 88.31 101 GLU A C 1
ATOM 812 O O . GLU A 1 101 ? -10.977 -9.358 17.233 1.00 88.31 101 GLU A O 1
ATOM 817 N N . TYR A 1 102 ? -9.655 -8.722 18.930 1.00 84.19 102 TYR A N 1
ATOM 818 C CA . TYR A 1 102 ? -10.318 -7.429 19.128 1.00 84.19 102 TYR A CA 1
ATOM 819 C C . TYR A 1 102 ? -10.171 -6.451 17.962 1.00 84.19 102 TYR A C 1
ATOM 821 O O . TYR A 1 102 ? -10.983 -5.537 17.839 1.00 84.19 102 TYR A O 1
ATOM 829 N N . THR A 1 103 ? -9.161 -6.612 17.109 1.00 86.12 103 THR A N 1
ATOM 830 C CA . THR A 1 103 ? -9.005 -5.770 15.914 1.00 86.12 103 THR A CA 1
ATOM 831 C C . THR A 1 103 ? -9.738 -6.375 14.721 1.00 86.12 103 THR A C 1
ATOM 833 O O . THR A 1 103 ? -10.399 -5.672 13.962 1.00 86.12 103 THR A O 1
ATOM 836 N N . LEU A 1 104 ? -9.621 -7.686 14.538 1.00 89.00 104 LEU A N 1
ATOM 837 C CA . LEU A 1 104 ? -10.010 -8.385 13.323 1.00 89.00 104 LEU A CA 1
ATOM 838 C C . LEU A 1 104 ? -11.515 -8.660 13.301 1.00 89.00 104 LEU A C 1
AT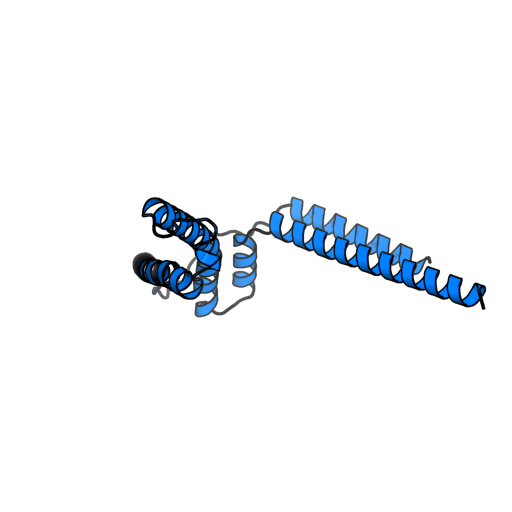OM 840 O O . LEU A 1 104 ? -12.141 -8.416 12.275 1.00 89.00 104 LEU A O 1
ATOM 844 N N . VAL A 1 105 ? -12.123 -9.050 14.428 1.00 90.38 105 VAL A N 1
ATOM 845 C CA . VAL A 1 105 ? -13.574 -9.298 14.496 1.00 90.38 105 VAL A CA 1
ATOM 846 C C . VAL A 1 105 ? -14.385 -8.030 14.173 1.00 90.38 105 VAL A C 1
ATOM 848 O O . VAL A 1 105 ? -15.216 -8.083 13.263 1.00 90.38 105 VAL A O 1
ATOM 851 N N . PRO A 1 106 ? -14.145 -6.858 14.800 1.00 88.50 106 PRO A N 1
ATOM 852 C CA . PRO A 1 106 ? -14.900 -5.647 14.468 1.00 88.50 106 PRO A CA 1
ATOM 853 C C . PRO A 1 106 ? -14.612 -5.130 13.059 1.00 88.50 106 PRO A C 1
ATOM 855 O O . PRO A 1 106 ? -15.512 -4.603 12.404 1.00 88.50 106 PRO A O 1
ATOM 858 N N . LEU A 1 107 ? -13.371 -5.287 12.582 1.00 89.88 107 LEU A N 1
ATOM 859 C CA . LEU A 1 107 ? -13.009 -4.923 11.217 1.00 89.88 107 LEU A CA 1
ATOM 860 C C . LEU A 1 107 ? -13.810 -5.750 10.212 1.00 89.88 107 LEU A C 1
ATOM 862 O O . LEU A 1 107 ? -14.427 -5.170 9.328 1.00 89.88 107 LEU A O 1
ATOM 866 N N . LEU A 1 108 ? -13.857 -7.076 10.370 1.00 91.94 108 LEU A N 1
ATOM 867 C CA . LEU A 1 108 ? -14.621 -7.958 9.486 1.00 91.94 108 LEU A CA 1
ATOM 868 C C . LEU A 1 108 ? -16.104 -7.582 9.461 1.00 91.94 108 LEU A C 1
ATOM 870 O O . LEU A 1 108 ? -16.668 -7.419 8.383 1.00 91.94 108 LEU A O 1
ATOM 874 N N . MET A 1 109 ? -16.713 -7.349 10.627 1.00 91.94 109 MET A N 1
ATOM 875 C CA . MET A 1 109 ? -18.119 -6.934 10.706 1.00 91.94 109 MET A CA 1
ATOM 876 C C . MET A 1 109 ? -18.384 -5.618 9.962 1.00 91.94 109 MET A C 1
ATOM 878 O O . MET A 1 109 ? -19.420 -5.465 9.317 1.00 91.94 109 MET A O 1
ATOM 882 N N . ARG A 1 110 ? -17.450 -4.661 10.022 1.00 89.56 110 ARG A N 1
ATOM 883 C CA . ARG A 1 110 ? -17.563 -3.384 9.303 1.00 89.56 110 ARG A CA 1
ATOM 884 C C . ARG A 1 110 ? -17.365 -3.557 7.798 1.00 89.56 110 ARG A C 1
ATOM 886 O O . ARG A 1 110 ? -18.103 -2.974 7.016 1.00 89.56 110 ARG A O 1
ATOM 893 N N . MET A 1 111 ? -16.420 -4.401 7.401 1.00 89.38 111 MET A N 1
ATOM 894 C CA . MET A 1 111 ? -16.129 -4.715 6.003 1.00 89.38 111 MET A CA 1
ATOM 895 C C . MET A 1 111 ? -17.298 -5.414 5.304 1.00 89.38 111 MET A C 1
ATOM 897 O O . MET A 1 111 ? -17.599 -5.067 4.165 1.00 89.38 111 MET A O 1
ATOM 901 N N . ILE A 1 112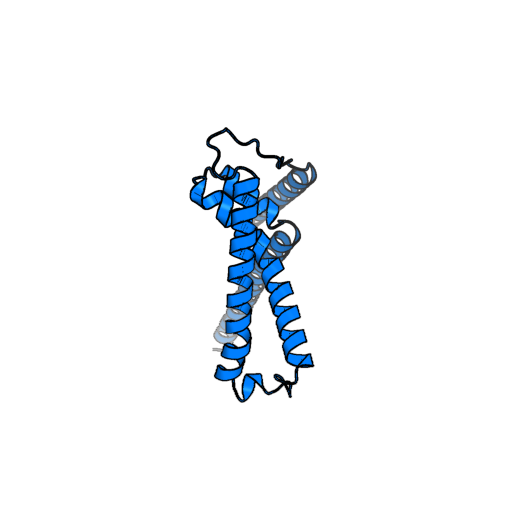 ? -17.983 -6.337 5.989 1.00 92.50 112 ILE A N 1
ATOM 902 C CA . ILE A 1 112 ? -19.197 -6.991 5.475 1.00 92.50 112 ILE A CA 1
ATOM 903 C C . ILE A 1 112 ? -20.267 -5.938 5.164 1.00 92.50 112 ILE A C 1
ATOM 905 O O . ILE A 1 112 ? -20.747 -5.875 4.038 1.00 92.50 112 ILE A O 1
ATOM 909 N N . LYS A 1 113 ? -20.552 -5.030 6.108 1.00 91.56 113 LYS A N 1
ATOM 910 C CA . LYS A 1 113 ? -21.528 -3.948 5.892 1.00 91.56 113 LYS A CA 1
ATOM 911 C C . LYS A 1 113 ? -21.170 -3.048 4.711 1.00 91.56 113 LYS A C 1
ATOM 913 O O . LYS A 1 113 ? -22.030 -2.743 3.895 1.00 91.56 113 LYS A O 1
ATOM 918 N N . ILE A 1 114 ? -19.903 -2.647 4.593 1.00 88.94 114 ILE A N 1
ATOM 919 C CA . ILE A 1 114 ? -19.467 -1.799 3.475 1.00 88.94 114 ILE A CA 1
ATOM 920 C C . ILE A 1 114 ? -19.603 -2.546 2.140 1.00 88.94 114 ILE A C 1
ATOM 922 O O . ILE A 1 114 ? -19.959 -1.944 1.130 1.00 88.94 114 ILE A O 1
ATOM 926 N N . SER A 1 115 ? -19.336 -3.854 2.124 1.00 90.12 115 SER A N 1
ATOM 927 C CA . SER A 1 115 ? -19.537 -4.691 0.939 1.00 90.12 115 SER A CA 1
ATOM 928 C C . SER A 1 115 ? -21.009 -4.747 0.525 1.00 90.12 115 SER A C 1
ATOM 930 O O . SER A 1 115 ? -21.305 -4.633 -0.666 1.00 90.12 115 SER A O 1
ATOM 932 N N . ASP A 1 116 ? -21.928 -4.875 1.481 1.00 92.81 116 ASP A N 1
ATOM 933 C CA . ASP A 1 116 ? -23.370 -4.883 1.213 1.00 92.81 116 ASP A CA 1
ATOM 934 C C . ASP A 1 116 ? -23.846 -3.530 0.673 1.00 92.81 116 ASP A C 1
ATOM 936 O O . ASP A 1 116 ? -24.528 -3.471 -0.351 1.00 92.81 116 ASP A O 1
ATOM 940 N N . GLU A 1 117 ? -23.415 -2.429 1.292 1.00 90.94 117 GLU A N 1
ATOM 941 C CA . GLU A 1 117 ? -23.700 -1.069 0.821 1.00 90.94 117 GLU A CA 1
ATOM 942 C C . GLU A 1 117 ? -23.159 -0.835 -0.596 1.00 90.94 117 GLU A C 1
ATOM 944 O O . GLU A 1 117 ? -23.847 -0.272 -1.452 1.00 90.94 117 GLU A O 1
ATOM 949 N N . LEU A 1 118 ? -21.938 -1.298 -0.875 1.00 88.88 118 LEU A N 1
ATOM 950 C CA . LEU A 1 118 ? -21.310 -1.185 -2.187 1.00 88.88 118 LEU A CA 1
ATOM 951 C C . LEU A 1 118 ? -22.044 -2.019 -3.239 1.00 88.88 118 LEU A C 1
ATOM 953 O O . LEU A 1 118 ? -22.244 -1.541 -4.356 1.00 88.88 118 LEU A O 1
ATOM 957 N N . SER A 1 119 ? -22.475 -3.226 -2.878 1.00 89.50 119 SER A N 1
ATOM 958 C CA . SER A 1 119 ? -23.221 -4.126 -3.760 1.00 89.50 119 SER A CA 1
ATOM 959 C C . SER A 1 119 ? -24.599 -3.554 -4.085 1.00 89.50 119 SER A C 1
ATOM 961 O O . SER A 1 119 ? -24.950 -3.434 -5.257 1.00 89.50 119 SER A O 1
ATOM 963 N N . ALA A 1 120 ? -25.342 -3.089 -3.077 1.00 91.31 120 ALA A N 1
ATOM 964 C CA . ALA A 1 120 ? -26.621 -2.411 -3.272 1.00 91.31 120 ALA A CA 1
ATOM 965 C C . ALA A 1 120 ? -26.465 -1.147 -4.134 1.00 91.31 120 ALA A C 1
ATOM 967 O O . ALA A 1 120 ? -27.212 -0.933 -5.089 1.00 91.31 120 ALA A O 1
ATOM 968 N N . SER A 1 121 ? -25.443 -0.331 -3.857 1.00 89.62 121 SER A N 1
ATOM 969 C CA . SER A 1 121 ? -25.144 0.875 -4.632 1.00 89.62 121 SER A CA 1
ATOM 970 C C . SER A 1 121 ? -24.761 0.559 -6.083 1.00 89.62 121 SER A C 1
ATOM 972 O O . SER A 1 121 ? -25.105 1.312 -6.996 1.00 89.62 121 SER A O 1
ATOM 974 N N . ALA A 1 122 ? -24.064 -0.552 -6.318 1.00 86.00 122 ALA A N 1
ATOM 975 C CA . ALA A 1 122 ? -23.724 -1.016 -7.653 1.00 86.00 122 ALA A CA 1
ATOM 976 C C . ALA A 1 122 ? -24.960 -1.510 -8.420 1.00 86.00 122 ALA A C 1
ATOM 978 O O . ALA A 1 122 ? -25.141 -1.122 -9.574 1.00 86.00 122 ALA A O 1
ATOM 979 N N . LEU A 1 123 ? -25.834 -2.288 -7.776 1.00 87.44 123 LEU A N 1
ATOM 980 C CA . LEU A 1 123 ? -27.091 -2.771 -8.358 1.00 87.44 123 LEU A CA 1
ATOM 981 C C . LEU A 1 123 ? -28.020 -1.612 -8.747 1.00 87.44 123 LEU A C 1
ATOM 983 O O . LEU A 1 123 ? -28.510 -1.584 -9.871 1.00 87.44 123 LEU A O 1
ATOM 987 N N . ILE A 1 124 ? -28.182 -0.601 -7.883 1.00 88.69 124 ILE A N 1
ATOM 988 C CA . ILE A 1 124 ? -28.992 0.598 -8.181 1.00 88.69 124 ILE A CA 1
ATOM 989 C C . ILE A 1 124 ? -28.390 1.415 -9.338 1.00 88.69 124 ILE A C 1
ATOM 991 O O . ILE A 1 124 ? -29.119 1.979 -10.149 1.00 88.69 124 ILE A O 1
ATOM 995 N N . ARG A 1 125 ? -27.056 1.440 -9.477 1.00 83.44 125 ARG A N 1
ATOM 996 C CA . ARG A 1 125 ? -26.353 2.012 -10.646 1.00 83.44 125 ARG A CA 1
ATOM 997 C C . ARG A 1 125 ? -26.359 1.079 -11.868 1.00 83.44 125 ARG A C 1
ATOM 999 O O . ARG A 1 125 ? -25.555 1.261 -12.790 1.00 83.44 125 ARG A O 1
ATOM 1006 N N . GLY A 1 126 ? -27.211 0.057 -11.856 1.00 81.81 126 GLY A N 1
ATOM 1007 C CA . GLY A 1 126 ? -27.432 -0.881 -12.946 1.00 81.81 126 GLY A CA 1
ATOM 1008 C C . GLY A 1 126 ? -26.240 -1.779 -13.244 1.00 81.81 126 GLY A C 1
ATOM 1009 O O . GLY A 1 126 ? -26.025 -2.072 -14.413 1.00 81.81 126 GLY A O 1
ATOM 1010 N N . LEU A 1 127 ? -25.388 -2.149 -12.269 1.00 78.44 127 LEU A N 1
ATOM 1011 C CA . LEU A 1 127 ? -24.203 -2.999 -12.533 1.00 78.44 127 LEU A CA 1
ATOM 1012 C C . LEU A 1 127 ? -24.565 -4.303 -13.265 1.00 78.44 127 LEU A C 1
ATOM 1014 O O . LEU A 1 127 ? -23.752 -4.793 -14.041 1.00 78.44 127 LEU A O 1
ATOM 1018 N N . ASP A 1 128 ? -25.789 -4.785 -13.061 1.00 77.06 128 ASP A N 1
ATOM 1019 C CA . ASP A 1 128 ? -26.375 -5.971 -13.691 1.00 77.06 128 ASP A CA 1
ATOM 1020 C C . ASP A 1 128 ? -27.002 -5.713 -15.082 1.00 77.06 128 ASP A C 1
ATOM 1022 O O . ASP A 1 128 ? -27.543 -6.621 -15.702 1.00 77.06 128 ASP A O 1
ATOM 1026 N N . SER A 1 129 ? -26.965 -4.479 -15.605 1.00 73.50 129 SER A N 1
ATOM 1027 C CA . SER A 1 129 ? -27.515 -4.182 -16.932 1.00 73.50 129 SER A CA 1
ATOM 1028 C C . SER A 1 129 ? -26.579 -4.651 -18.052 1.00 73.50 129 SER A C 1
ATOM 1030 O O . SER A 1 129 ? -25.381 -4.359 -18.054 1.00 73.50 129 SER A O 1
ATOM 1032 N N . ASP A 1 130 ? -27.146 -5.341 -19.046 1.00 63.38 130 ASP A N 1
ATOM 1033 C CA . ASP A 1 130 ? -26.423 -5.920 -20.194 1.00 63.38 130 ASP A CA 1
ATOM 1034 C C . ASP A 1 130 ? -26.077 -4.876 -21.286 1.00 63.38 130 ASP A C 1
ATOM 1036 O O . ASP A 1 130 ? -25.512 -5.175 -22.342 1.00 63.38 130 ASP A O 1
ATOM 1040 N N . GLU A 1 131 ? -26.400 -3.601 -21.043 1.00 63.50 131 GLU A N 1
ATOM 1041 C CA . GLU A 1 131 ? -26.100 -2.512 -21.969 1.00 63.50 131 GLU A CA 1
ATOM 1042 C C . GLU A 1 131 ? -24.603 -2.163 -22.003 1.00 63.50 131 GLU A C 1
ATOM 1044 O O . GLU A 1 131 ? -23.879 -2.185 -21.002 1.00 63.50 131 GLU A O 1
ATOM 1049 N N . LYS A 1 132 ? -24.116 -1.786 -23.194 1.00 55.06 132 LYS A N 1
ATOM 1050 C CA . LYS A 1 132 ? -22.727 -1.356 -23.411 1.00 55.06 132 LYS A CA 1
ATOM 1051 C C . LYS A 1 132 ? -22.428 -0.093 -22.599 1.00 55.06 132 LYS A C 1
ATOM 1053 O O . LYS A 1 132 ? -22.712 1.020 -23.029 1.00 55.06 132 LYS A O 1
ATOM 1058 N N . ARG A 1 133 ? -21.786 -0.268 -21.444 1.00 58.31 133 ARG A N 1
ATOM 1059 C CA . ARG A 1 133 ? -21.298 0.846 -20.624 1.00 58.31 133 ARG A CA 1
ATOM 1060 C C . ARG A 1 133 ? -20.210 1.640 -21.344 1.00 58.31 133 ARG A C 1
ATOM 1062 O O . ARG A 1 133 ? -19.247 1.075 -21.861 1.00 58.31 133 ARG A O 1
ATOM 1069 N N . VAL A 1 134 ? -20.345 2.961 -21.290 1.00 52.72 134 VAL A N 1
ATOM 1070 C CA . VAL A 1 134 ? -19.317 3.932 -21.673 1.00 52.72 134 VAL A CA 1
ATOM 1071 C C . VAL A 1 134 ? -18.316 4.108 -20.530 1.00 52.72 134 VAL A C 1
ATOM 1073 O O . VAL A 1 134 ? -18.680 4.412 -19.395 1.00 52.72 134 VAL A O 1
ATOM 1076 N N . THR A 1 135 ? -17.034 3.893 -20.817 1.00 52.56 135 THR A N 1
ATOM 1077 C CA . THR A 1 135 ? -15.939 4.190 -19.889 1.00 52.56 135 THR A CA 1
ATOM 1078 C C . THR A 1 135 ? -15.808 5.711 -19.763 1.00 52.56 135 THR A C 1
ATOM 1080 O O . THR A 1 135 ? -15.433 6.373 -20.721 1.00 52.56 135 THR A O 1
ATOM 1083 N N . LEU A 1 136 ? -16.129 6.271 -18.591 1.00 49.78 136 LEU A N 1
ATOM 1084 C CA . LEU A 1 136 ? -16.040 7.719 -18.320 1.00 49.78 136 LEU A CA 1
ATOM 1085 C C . LEU A 1 136 ? -14.603 8.213 -18.083 1.00 49.78 136 LEU A C 1
ATOM 1087 O O . LEU A 1 136 ? -14.373 9.411 -17.937 1.00 49.78 136 LEU A O 1
ATOM 1091 N N . THR A 1 137 ? -13.638 7.302 -17.987 1.00 49.53 137 THR A N 1
ATOM 1092 C CA . THR A 1 137 ? -12.232 7.646 -17.779 1.00 49.53 137 THR A CA 1
ATOM 1093 C C . THR A 1 137 ? -11.529 7.648 -19.129 1.00 49.53 137 THR A C 1
ATOM 1095 O O . THR A 1 137 ? -11.416 6.616 -19.786 1.00 49.53 137 THR A O 1
ATOM 1098 N N . GLU A 1 138 ? -11.128 8.838 -19.574 1.00 46.22 138 GLU A N 1
ATOM 1099 C CA . GLU A 1 138 ? -10.236 9.004 -20.714 1.00 46.22 138 GLU A CA 1
ATOM 1100 C C . GLU A 1 138 ? -8.783 8.953 -20.220 1.00 46.22 138 GLU A C 1
ATOM 1102 O O . GLU A 1 138 ? -8.270 9.942 -19.695 1.00 46.22 138 GLU A O 1
ATOM 1107 N N . LEU A 1 139 ? -8.092 7.833 -20.446 1.00 52.44 139 LEU A N 1
ATOM 1108 C CA . LEU A 1 139 ? -6.627 7.748 -20.496 1.00 52.44 139 LEU A CA 1
ATOM 1109 C C . LEU A 1 139 ? -6.105 8.738 -21.546 1.00 52.44 139 LEU A C 1
ATOM 1111 O O . LEU A 1 139 ? -5.938 8.410 -22.726 1.00 52.44 139 LEU A O 1
ATOM 1115 N N . ARG A 1 140 ? -5.864 9.980 -21.129 1.00 47.16 140 ARG A N 1
ATOM 1116 C CA . ARG A 1 140 ? -5.156 10.963 -21.942 1.00 47.16 140 ARG A CA 1
ATOM 1117 C C . ARG A 1 140 ? -3.667 10.787 -21.705 1.00 47.16 140 ARG A C 1
ATOM 1119 O O . ARG A 1 140 ? -3.169 11.147 -20.646 1.00 47.16 140 ARG A O 1
ATOM 1126 N N . PHE A 1 141 ? -2.964 10.291 -22.723 1.00 50.28 141 PHE A N 1
ATOM 1127 C CA . PHE A 1 141 ? -1.510 10.414 -22.805 1.00 50.28 141 PHE A CA 1
ATOM 1128 C C . PHE A 1 141 ? -1.145 11.885 -22.646 1.00 50.28 141 PHE A C 1
ATOM 1130 O O . PHE A 1 141 ? -1.464 12.721 -23.501 1.00 50.28 141 PHE A O 1
ATOM 1137 N N . ARG A 1 142 ? -0.513 12.224 -21.526 1.00 56.69 142 ARG A N 1
ATOM 1138 C CA . ARG A 1 142 ? -0.107 13.597 -21.271 1.00 56.69 142 ARG A CA 1
ATOM 1139 C C . ARG A 1 142 ? 1.186 13.824 -22.047 1.00 56.69 142 ARG A C 1
ATOM 1141 O O . ARG A 1 142 ? 2.061 12.965 -22.082 1.00 56.69 142 ARG A O 1
ATOM 114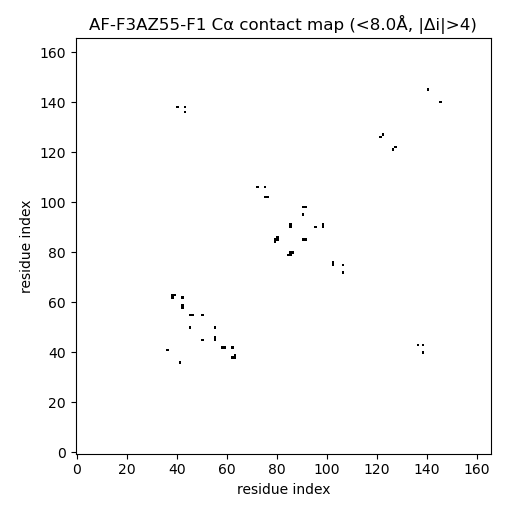8 N N . LYS A 1 143 ? 1.345 14.986 -22.692 1.00 52.50 143 LYS A N 1
ATOM 1149 C CA . LYS A 1 143 ? 2.578 15.316 -23.446 1.00 52.50 143 LYS A CA 1
ATOM 1150 C C . LYS A 1 143 ? 3.843 15.212 -22.574 1.00 52.50 143 LYS A C 1
ATOM 1152 O O . LYS A 1 143 ? 4.930 14.985 -23.093 1.00 52.50 143 LYS A O 1
ATOM 1157 N N . THR A 1 144 ? 3.682 15.331 -21.255 1.00 61.19 144 THR A N 1
ATOM 1158 C CA . THR A 1 144 ? 4.720 15.083 -20.250 1.00 61.19 144 THR A CA 1
ATOM 1159 C C . THR A 1 144 ? 5.218 13.637 -20.242 1.00 61.19 144 THR A C 1
ATOM 1161 O O . THR A 1 144 ? 6.420 13.434 -20.113 1.00 61.19 144 THR A O 1
ATOM 1164 N N . ASP A 1 145 ? 4.352 12.645 -20.464 1.00 62.22 145 ASP A N 1
ATOM 1165 C CA . ASP A 1 145 ? 4.730 11.223 -20.465 1.00 62.22 145 ASP A CA 1
ATOM 1166 C C . ASP A 1 145 ? 5.559 10.881 -21.709 1.00 62.22 145 ASP A C 1
ATOM 1168 O O . ASP A 1 145 ? 6.513 10.110 -21.637 1.00 62.22 145 ASP A O 1
ATOM 1172 N N . LEU A 1 146 ? 5.254 11.531 -22.842 1.00 69.12 146 LEU A N 1
ATOM 1173 C CA . LEU A 1 146 ? 6.039 11.425 -24.075 1.00 69.12 146 LEU A CA 1
ATOM 1174 C C . LEU A 1 146 ? 7.435 12.044 -23.912 1.00 69.12 146 LEU A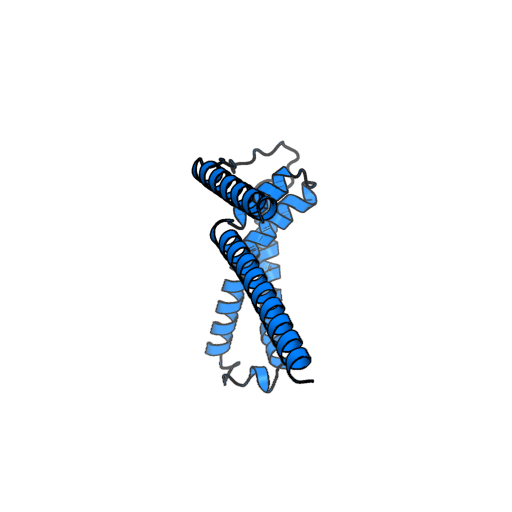 C 1
ATOM 1176 O O . LEU A 1 146 ? 8.422 11.442 -24.327 1.00 69.12 146 LEU A O 1
ATOM 1180 N N . MET A 1 147 ? 7.532 13.229 -23.295 1.00 69.06 147 MET A N 1
ATOM 1181 C CA . MET A 1 147 ? 8.827 13.876 -23.047 1.00 69.06 147 MET A CA 1
ATOM 1182 C C . MET A 1 147 ? 9.700 13.061 -22.086 1.00 69.06 147 MET A C 1
ATOM 1184 O O . MET A 1 147 ? 10.889 12.888 -22.341 1.00 69.06 147 MET A O 1
ATOM 1188 N N . ILE A 1 148 ? 9.115 12.517 -21.015 1.00 72.81 148 ILE A N 1
ATOM 1189 C CA . ILE A 1 148 ? 9.829 11.660 -20.058 1.00 72.81 148 ILE A CA 1
ATOM 1190 C C . ILE A 1 148 ? 10.247 10.339 -20.717 1.00 72.81 148 ILE A C 1
ATOM 1192 O O . ILE A 1 148 ? 11.377 9.894 -20.525 1.00 72.81 148 ILE A O 1
ATOM 1196 N N . GLY A 1 149 ? 9.380 9.739 -21.540 1.00 71.69 149 GLY A N 1
ATOM 1197 C CA . GLY A 1 149 ? 9.700 8.534 -22.306 1.00 71.69 149 GLY A CA 1
ATOM 1198 C C . GLY A 1 149 ? 10.858 8.742 -23.287 1.00 71.69 149 GLY A C 1
ATOM 1199 O O . GLY A 1 149 ? 11.768 7.917 -23.342 1.00 71.69 149 GLY A O 1
ATOM 1200 N N . LEU A 1 150 ? 10.875 9.869 -24.007 1.00 78.19 150 LEU A N 1
ATOM 1201 C CA . LEU A 1 150 ? 11.976 10.238 -24.905 1.00 78.19 150 LEU A CA 1
ATOM 1202 C C . LEU A 1 150 ? 13.289 10.467 -24.149 1.00 78.19 150 LEU A C 1
ATOM 1204 O O . LEU A 1 150 ? 14.330 9.972 -24.578 1.00 78.19 150 LEU A O 1
ATOM 1208 N N . LEU A 1 151 ? 13.246 11.160 -23.007 1.00 77.81 151 LEU A N 1
ATOM 1209 C CA . LEU A 1 151 ? 14.424 11.366 -22.161 1.00 77.81 151 LEU A CA 1
ATOM 1210 C C . LEU A 1 151 ? 14.969 10.031 -21.627 1.00 77.81 151 LEU A C 1
ATOM 1212 O O . LEU A 1 151 ? 16.176 9.801 -21.648 1.00 77.81 151 LEU A O 1
ATOM 1216 N N . GLY A 1 152 ? 14.085 9.125 -21.198 1.00 74.50 152 GLY A N 1
ATOM 1217 C CA . GLY A 1 152 ? 14.455 7.782 -20.753 1.00 74.50 152 GLY A CA 1
ATOM 1218 C C . GLY A 1 152 ? 15.094 6.947 -21.865 1.00 74.50 152 GLY A C 1
ATOM 1219 O O . GLY A 1 152 ? 16.152 6.355 -21.657 1.00 74.50 152 GLY A O 1
ATOM 1220 N N . ALA A 1 153 ? 14.506 6.946 -23.065 1.00 78.12 153 ALA A N 1
ATOM 1221 C CA . ALA A 1 153 ? 15.060 6.252 -24.227 1.00 78.12 153 ALA A CA 1
ATOM 1222 C C . ALA A 1 153 ? 16.439 6.804 -24.625 1.00 78.12 153 ALA A C 1
ATOM 1224 O O . ALA A 1 153 ? 17.345 6.033 -24.937 1.00 78.12 153 ALA A O 1
ATOM 1225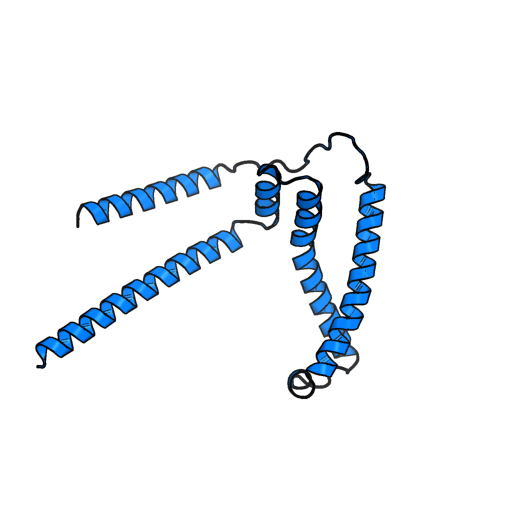 N N . PHE A 1 154 ? 16.623 8.125 -24.548 1.00 81.62 154 PHE A N 1
ATOM 1226 C CA . PHE A 1 154 ? 17.904 8.779 -24.804 1.00 81.62 154 PHE A CA 1
ATOM 1227 C C . PHE A 1 154 ? 18.978 8.380 -23.779 1.00 81.62 154 PHE A C 1
ATOM 1229 O O . PHE A 1 154 ? 20.099 8.048 -24.160 1.00 81.62 154 PHE A O 1
ATOM 1236 N N . MET A 1 155 ? 18.630 8.328 -22.490 1.00 76.00 155 MET A N 1
ATOM 1237 C CA . MET A 1 155 ? 19.545 7.884 -21.430 1.00 76.00 155 MET A CA 1
ATOM 1238 C C . MET A 1 155 ? 19.953 6.414 -21.589 1.00 76.00 155 MET A C 1
ATOM 1240 O O . MET A 1 155 ? 21.124 6.080 -21.416 1.00 76.00 155 MET A O 1
ATOM 1244 N N . ILE A 1 156 ? 19.016 5.535 -21.963 1.00 78.88 156 ILE A N 1
ATOM 1245 C CA . ILE A 1 156 ? 19.309 4.120 -22.240 1.00 78.88 156 ILE A CA 1
ATOM 1246 C C . ILE A 1 156 ? 20.214 3.991 -23.471 1.00 78.88 156 ILE A C 1
ATOM 1248 O O . ILE A 1 156 ? 21.190 3.244 -23.435 1.00 78.88 156 ILE A O 1
ATOM 1252 N N . ALA A 1 157 ? 19.938 4.745 -24.539 1.00 80.00 157 ALA A N 1
ATOM 1253 C CA . ALA A 1 157 ? 20.762 4.745 -25.744 1.00 80.00 157 ALA A CA 1
ATOM 1254 C C . ALA A 1 157 ? 22.198 5.211 -25.456 1.00 80.00 157 ALA A C 1
ATOM 1256 O O . ALA A 1 157 ? 23.145 4.559 -25.892 1.00 80.00 157 ALA A O 1
ATOM 1257 N N . LEU A 1 158 ? 22.374 6.278 -24.667 1.00 81.56 158 LEU A N 1
ATOM 1258 C CA . LEU A 1 158 ? 23.693 6.733 -24.217 1.00 81.56 158 LEU A CA 1
ATOM 1259 C C . LEU A 1 158 ? 24.427 5.658 -23.413 1.00 81.56 158 LEU A C 1
ATOM 1261 O O . LEU A 1 158 ? 25.615 5.435 -23.631 1.00 81.5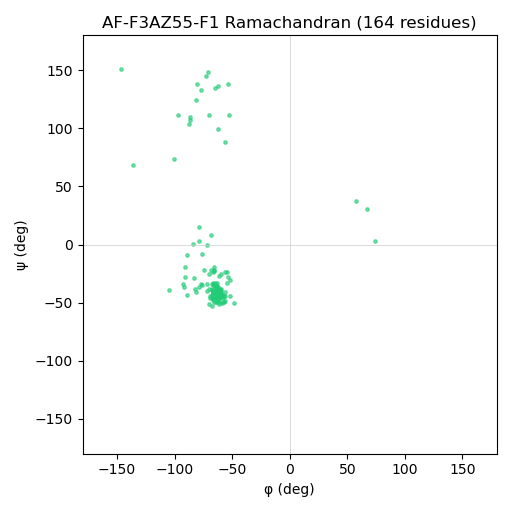6 158 LEU A O 1
ATOM 1265 N N . MET A 1 159 ? 23.724 4.963 -22.518 1.00 78.00 159 MET A N 1
ATOM 1266 C CA . MET A 1 159 ? 24.324 3.915 -21.692 1.00 78.00 159 MET A CA 1
ATOM 1267 C C . MET A 1 159 ? 24.803 2.724 -22.539 1.00 78.00 159 MET A C 1
ATOM 1269 O O . MET A 1 159 ? 25.919 2.246 -22.343 1.00 78.00 159 MET A O 1
ATOM 1273 N N . ILE A 1 160 ? 24.020 2.316 -23.546 1.00 80.50 160 ILE A N 1
ATOM 1274 C CA . ILE A 1 160 ? 24.397 1.266 -24.509 1.00 80.50 160 ILE A CA 1
ATOM 1275 C C . ILE A 1 160 ? 25.604 1.692 -25.354 1.00 80.50 160 ILE A C 1
ATOM 1277 O O . ILE A 1 160 ? 26.494 0.883 -25.606 1.00 80.50 160 ILE A O 1
ATOM 1281 N N . VAL A 1 161 ? 25.660 2.953 -25.790 1.00 82.00 161 VAL A N 1
ATOM 1282 C CA . VAL A 1 161 ? 26.795 3.474 -26.567 1.00 82.00 161 VAL A CA 1
ATOM 1283 C C . VAL A 1 161 ? 28.070 3.499 -25.723 1.00 82.00 161 VAL A C 1
ATOM 1285 O O . VAL A 1 161 ? 29.114 3.068 -26.202 1.00 82.00 161 VAL A O 1
ATOM 1288 N N . ILE A 1 162 ? 27.989 3.914 -24.456 1.00 78.31 162 ILE A N 1
ATOM 1289 C CA . ILE A 1 162 ? 29.134 3.917 -23.533 1.00 78.31 162 ILE A CA 1
ATOM 1290 C C . ILE A 1 162 ? 29.626 2.488 -23.255 1.00 78.31 162 ILE A C 1
ATOM 1292 O O . ILE A 1 162 ? 30.826 2.247 -23.330 1.00 78.31 162 ILE A O 1
ATOM 1296 N N . GLN A 1 163 ? 28.723 1.529 -23.014 1.00 69.62 163 GLN A N 1
ATOM 1297 C CA . GLN A 1 163 ? 29.078 0.109 -22.837 1.00 69.62 163 GLN A CA 1
ATOM 1298 C C . GLN A 1 163 ? 29.642 -0.560 -24.093 1.00 69.62 163 GLN A C 1
ATOM 1300 O O . GLN A 1 163 ? 30.227 -1.630 -23.995 1.00 69.62 163 GLN A O 1
ATOM 1305 N N . ARG A 1 164 ? 29.405 0.012 -25.275 1.00 67.88 164 ARG A N 1
ATOM 1306 C CA . ARG A 1 164 ? 29.928 -0.506 -26.542 1.00 67.88 164 ARG A CA 1
ATOM 1307 C C . ARG A 1 164 ? 31.281 0.108 -26.915 1.00 67.88 164 ARG A C 1
ATOM 1309 O O . ARG A 1 164 ? 31.966 -0.440 -27.773 1.00 67.88 164 ARG A O 1
ATOM 1316 N N . ILE A 1 165 ? 31.621 1.256 -26.327 1.00 69.19 165 ILE A N 1
ATOM 1317 C CA . ILE A 1 165 ? 32.879 1.984 -26.550 1.00 69.19 165 ILE A CA 1
ATOM 1318 C C . ILE A 1 165 ? 33.973 1.552 -25.556 1.00 69.19 165 ILE A C 1
ATOM 1320 O O . ILE A 1 165 ? 35.149 1.638 -25.904 1.00 69.19 165 ILE A O 1
ATOM 1324 N N . TYR A 1 166 ? 33.595 1.095 -24.358 1.00 46.72 166 TYR A N 1
ATOM 1325 C CA . TYR A 1 166 ? 34.481 0.490 -23.352 1.00 46.72 166 TYR A CA 1
ATOM 1326 C C . TYR A 1 166 ? 34.484 -1.036 -23.446 1.00 46.72 166 TYR A C 1
ATOM 1328 O O . TYR A 1 166 ? 35.562 -1.628 -23.219 1.00 46.72 166 TYR A O 1
#